Protein AF-S4TLT3-F1 (afdb_monomer)

Mean predicted aligned error: 10.66 Å

Radius of gyration: 20.81 Å; Cα contacts (8 Å, |Δi|>4): 39; chains: 1; bounding box: 51×36×50 Å

Sequence (117 aa):
ITIESQSIASFILFVRQGVWCWLAIAVMLVYPNLRNITVVFIFWFGGTVSASVLGVAYILNKKKQSDITNWDWTWIKKGIKLSVPMLIAALALRGFFTFDRFAVEKISGLEVLGGYT

Solvent-accessible surface area (backbone atoms only — not comparable to full-atom values): 6714 Å² total; per-residue (Å²): 119,69,64,68,55,47,56,53,52,52,49,38,49,42,36,46,73,47,52,28,56,57,53,45,51,56,48,35,69,78,35,61,92,56,71,44,70,68,52,50,49,51,34,48,49,52,22,39,52,50,25,50,50,53,52,51,53,53,52,58,74,67,55,69,93,72,74,90,74,80,85,58,66,66,60,53,53,52,52,48,66,60,46,49,62,55,50,50,53,54,49,50,55,53,48,48,58,52,48,52,54,55,51,49,52,72,72,60,44,80,80,54,61,76,78,78,114

Foldseek 3Di:
DVVVVVVLLVVLVCLQPPPLVVVLVVCCVVDVVCPDVVSVVVSNVVSNVVSVVSVVVVVVVPPPDDDDDDDDPVVVVVVCVVVVVVVVVVVVVVVVVVVVVVVCCVPPPPVCVVVVD

Secondary structure (DSSP, 8-state):
-HHHHHHHHHHHHHIIIIIHHHHHHHHHHH-GGG-SHHHHHHHHHHHHHHHHHHHHHHHHHH--S-------HHHHHHHHHHHHHHHHHHHHHHHHHHHHHHHHHHHH-TTTGGG--

Organism: Escherichia coli (NCBI:txid562)

Structure (mmCIF, N/CA/C/O backbone):
data_AF-S4TLT3-F1
#
_entry.id   AF-S4TLT3-F1
#
loop_
_atom_site.group_PDB
_atom_site.id
_atom_site.type_symbol
_atom_site.label_atom_id
_atom_site.label_alt_id
_atom_site.label_comp_id
_atom_site.label_asym_id
_atom_site.label_entity_id
_atom_site.label_seq_id
_atom_site.pdbx_PDB_ins_code
_atom_site.Cartn_x
_atom_site.Cartn_y
_atom_site.Cartn_z
_atom_site.occupancy
_atom_site.B_iso_or_equiv
_atom_site.auth_seq_id
_atom_site.auth_comp_id
_atom_site.auth_asym_id
_atom_site.auth_atom_id
_atom_site.pdbx_PDB_model_num
ATOM 1 N N . ILE A 1 1 ? 1.656 3.256 -26.264 1.00 53.50 1 ILE A N 1
ATOM 2 C CA . ILE A 1 1 ? 2.311 2.530 -25.139 1.00 53.50 1 ILE A CA 1
ATOM 3 C C . IL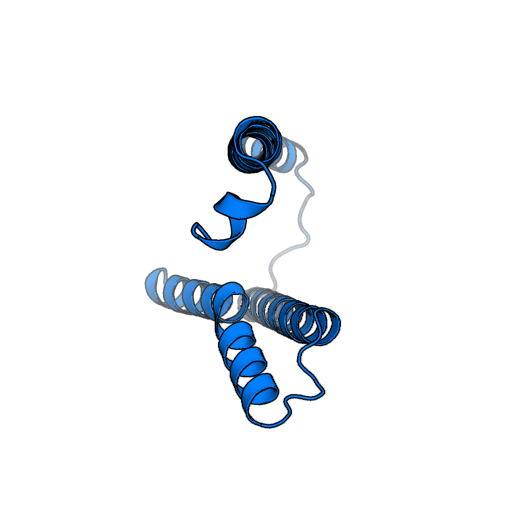E A 1 1 ? 1.769 2.978 -23.772 1.00 53.50 1 ILE A C 1
ATOM 5 O O . ILE A 1 1 ? 1.683 2.145 -22.884 1.00 53.50 1 ILE A O 1
ATOM 9 N N . THR A 1 2 ? 1.342 4.234 -23.599 1.00 58.78 2 THR A N 1
ATOM 10 C CA . THR A 1 2 ? 0.846 4.788 -22.321 1.00 58.78 2 THR A CA 1
ATOM 11 C C . THR A 1 2 ? -0.507 4.239 -21.845 1.00 58.78 2 THR A C 1
ATOM 13 O O . THR A 1 2 ? -0.662 3.992 -20.652 1.00 58.78 2 THR A O 1
ATOM 16 N N . ILE A 1 3 ? -1.458 3.989 -22.754 1.00 63.22 3 ILE A N 1
ATOM 17 C CA . ILE A 1 3 ? -2.821 3.540 -22.395 1.00 63.22 3 ILE A CA 1
ATOM 18 C C . ILE A 1 3 ? -2.817 2.098 -21.856 1.00 63.22 3 ILE A C 1
ATOM 20 O O . ILE A 1 3 ? -3.340 1.844 -20.777 1.00 63.22 3 ILE A O 1
ATOM 24 N N . GLU A 1 4 ? -2.134 1.174 -22.538 1.00 70.69 4 GLU A N 1
ATOM 25 C CA . GLU A 1 4 ? -2.006 -0.236 -22.121 1.00 70.69 4 GLU A CA 1
ATOM 26 C C . GLU A 1 4 ? -1.429 -0.384 -20.701 1.00 70.69 4 GLU A C 1
ATOM 28 O O . GLU A 1 4 ? -1.939 -1.141 -19.874 1.00 70.69 4 GLU A O 1
ATOM 33 N N . SER A 1 5 ? -0.376 0.381 -20.383 1.00 73.88 5 SER A N 1
ATOM 34 C CA . SER A 1 5 ? 0.240 0.362 -19.051 1.00 73.88 5 SER A CA 1
ATOM 35 C C . SER A 1 5 ? -0.654 0.960 -17.969 1.00 73.88 5 SER A C 1
ATOM 37 O O . SER A 1 5 ? -0.598 0.521 -16.822 1.00 73.88 5 SER A O 1
ATOM 39 N N . GLN A 1 6 ? -1.472 1.952 -18.327 1.00 82.19 6 GLN A N 1
ATOM 40 C CA . GLN A 1 6 ? -2.400 2.587 -17.399 1.00 82.19 6 GLN A CA 1
ATOM 41 C C . GLN A 1 6 ? -3.550 1.641 -17.047 1.00 82.19 6 GLN A C 1
ATOM 43 O O . GLN A 1 6 ? -3.885 1.518 -15.872 1.00 82.19 6 GLN A O 1
ATOM 48 N N . SER A 1 7 ? -4.095 0.913 -18.025 1.00 84.25 7 SER A N 1
ATOM 49 C CA . SER A 1 7 ? -5.142 -0.089 -17.789 1.00 84.25 7 SER A CA 1
ATOM 50 C C . SER A 1 7 ? -4.677 -1.187 -16.830 1.00 84.25 7 SER A C 1
ATOM 52 O O . SER A 1 7 ? -5.384 -1.527 -15.882 1.00 84.25 7 SER A O 1
ATOM 54 N N . ILE A 1 8 ? -3.452 -1.690 -17.016 1.00 84.88 8 ILE A N 1
ATOM 55 C CA . ILE A 1 8 ? -2.864 -2.717 -16.143 1.00 84.88 8 ILE A CA 1
ATOM 56 C C . ILE A 1 8 ? -2.602 -2.166 -14.735 1.00 84.88 8 ILE A C 1
ATOM 58 O O . ILE A 1 8 ? -2.901 -2.838 -13.749 1.00 84.88 8 ILE A O 1
ATOM 62 N N . ALA A 1 9 ? -2.099 -0.934 -14.615 1.00 85.06 9 ALA A N 1
ATOM 63 C CA . ALA A 1 9 ? -1.881 -0.299 -13.316 1.00 85.06 9 ALA A CA 1
ATOM 64 C C . ALA A 1 9 ? -3.199 -0.112 -12.542 1.00 85.06 9 ALA A C 1
ATOM 66 O O . ALA A 1 9 ? -3.266 -0.431 -11.353 1.00 85.06 9 ALA A O 1
ATOM 67 N N . SER A 1 10 ? -4.259 0.335 -13.221 1.00 88.38 10 SER A N 1
ATOM 68 C CA . SER A 1 10 ? -5.606 0.436 -12.648 1.00 88.38 10 SER A CA 1
ATOM 69 C C . SER A 1 10 ? -6.143 -0.927 -12.211 1.00 88.38 10 SER A C 1
ATOM 71 O O . SER A 1 10 ? -6.701 -1.040 -11.121 1.00 88.38 10 SER A O 1
ATOM 73 N N . PHE A 1 11 ? -5.922 -1.977 -13.007 1.00 88.00 11 PHE A N 1
ATOM 74 C CA . PHE A 1 11 ? -6.323 -3.338 -12.649 1.00 88.00 11 PHE A CA 1
ATOM 75 C C . PHE A 1 11 ? -5.588 -3.851 -11.401 1.00 88.00 11 PHE A C 1
ATOM 77 O O . PHE A 1 11 ? -6.216 -4.367 -10.479 1.00 88.00 11 PHE A O 1
ATOM 84 N N . ILE A 1 12 ? -4.273 -3.641 -11.308 1.00 88.19 12 ILE A N 1
ATOM 85 C CA . ILE A 1 12 ? -3.486 -4.006 -10.118 1.00 88.19 12 ILE A CA 1
ATOM 86 C C . ILE A 1 12 ? -3.976 -3.234 -8.881 1.00 88.19 12 ILE A C 1
ATOM 88 O O . ILE A 1 12 ? -4.110 -3.810 -7.798 1.00 88.19 12 ILE A O 1
ATOM 92 N N . LEU A 1 13 ? -4.285 -1.941 -9.028 1.00 86.12 13 LEU A N 1
ATOM 93 C CA . LEU A 1 13 ? -4.855 -1.130 -7.948 1.00 86.12 13 LEU A CA 1
ATOM 94 C C . LEU A 1 13 ? -6.233 -1.636 -7.511 1.00 86.12 13 LEU A C 1
ATOM 96 O O . LEU A 1 13 ? -6.499 -1.682 -6.309 1.00 86.12 13 LEU A O 1
ATOM 100 N N . PHE A 1 14 ? -7.069 -2.063 -8.457 1.00 88.81 14 PHE A N 1
ATOM 101 C CA . PHE A 1 14 ? -8.370 -2.664 -8.181 1.00 88.81 14 PHE A CA 1
ATOM 102 C C . PHE A 1 14 ? -8.240 -3.982 -7.405 1.00 88.81 14 PHE A C 1
ATOM 104 O O . PHE A 1 14 ? -8.937 -4.181 -6.407 1.00 88.81 14 PHE A O 1
ATOM 111 N N . VAL A 1 15 ? -7.291 -4.845 -7.782 1.00 86.56 15 VAL A N 1
ATOM 112 C CA . VAL A 1 15 ? -6.989 -6.080 -7.037 1.00 86.56 15 VAL A CA 1
ATOM 113 C C . VAL A 1 15 ? -6.540 -5.765 -5.606 1.00 86.56 15 VAL A C 1
ATOM 115 O O . VAL A 1 15 ? -7.023 -6.383 -4.657 1.00 86.56 15 VAL A O 1
ATOM 118 N N . ARG A 1 16 ? -5.677 -4.755 -5.434 1.00 87.25 16 ARG A N 1
ATOM 119 C CA . ARG A 1 16 ? -5.172 -4.329 -4.120 1.00 87.25 16 ARG A CA 1
ATOM 120 C C . ARG A 1 16 ? -6.261 -3.751 -3.212 1.00 87.25 16 ARG A C 1
ATOM 122 O O . ARG A 1 16 ? -6.223 -3.972 -2.007 1.00 87.25 16 ARG A O 1
ATOM 129 N N . GLN A 1 17 ? -7.179 -2.954 -3.759 1.00 86.19 17 GLN A N 1
ATOM 130 C CA . GLN A 1 17 ? -8.134 -2.181 -2.955 1.00 86.19 17 GLN A CA 1
ATOM 131 C C . GLN A 1 17 ? -9.523 -2.817 -2.838 1.00 86.19 17 GLN A C 1
ATOM 133 O O . GLN A 1 17 ? -10.173 -2.594 -1.824 1.00 86.19 17 GLN A O 1
ATOM 138 N N . GLY A 1 18 ? -9.987 -3.577 -3.837 1.00 85.25 18 GLY A N 1
ATOM 1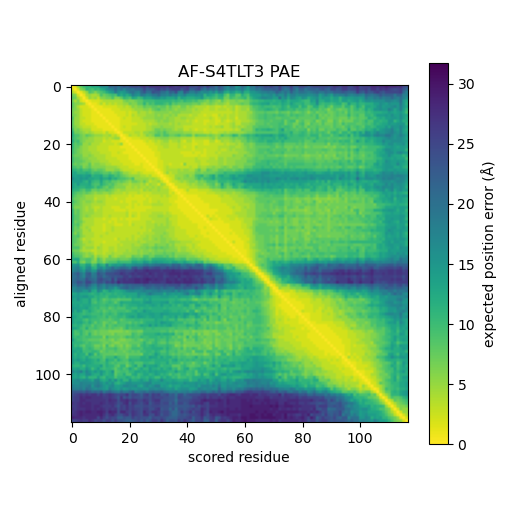39 C CA . GLY A 1 18 ? -11.403 -3.959 -3.937 1.00 85.25 18 GLY A CA 1
ATOM 140 C C . GLY A 1 18 ? -11.689 -5.455 -4.062 1.00 85.25 18 GLY A C 1
ATOM 141 O O . GLY A 1 18 ? -12.652 -5.936 -3.469 1.00 85.25 18 GLY A O 1
ATOM 142 N N . VAL A 1 19 ? -10.879 -6.214 -4.807 1.00 89.50 19 VAL A N 1
ATOM 143 C CA . VAL A 1 19 ? -11.205 -7.625 -5.123 1.00 89.50 19 VAL A CA 1
ATOM 144 C C . VAL A 1 19 ? -11.268 -8.504 -3.874 1.00 89.50 19 VAL A C 1
ATOM 146 O O . VAL A 1 19 ? -12.181 -9.316 -3.724 1.00 89.50 19 VAL A O 1
ATOM 149 N N . TRP A 1 20 ? -10.329 -8.325 -2.946 1.00 89.62 20 TRP A N 1
ATOM 150 C CA . TRP A 1 20 ? -10.289 -9.120 -1.720 1.00 89.62 20 TRP A CA 1
ATOM 151 C C . TRP A 1 20 ? -11.470 -8.819 -0.779 1.00 89.62 20 TRP A C 1
ATOM 153 O O . TRP A 1 20 ? -11.889 -9.715 -0.049 1.00 89.62 20 TRP A O 1
ATOM 163 N N . CYS A 1 21 ? -12.043 -7.606 -0.823 1.00 88.94 21 CYS A N 1
ATOM 164 C CA . CYS A 1 21 ? -13.212 -7.231 -0.018 1.00 88.94 21 CYS A CA 1
ATOM 165 C C . CYS A 1 21 ? -14.433 -8.067 -0.405 1.00 88.94 21 CYS A C 1
ATOM 167 O O . CYS A 1 21 ? -15.104 -8.627 0.458 1.00 88.94 21 CYS A O 1
ATOM 169 N N . TRP A 1 22 ? -14.696 -8.189 -1.710 1.00 90.06 22 TRP A N 1
ATOM 170 C CA . TRP A 1 22 ? -15.807 -8.991 -2.229 1.00 90.06 22 TRP A CA 1
ATOM 171 C C . TRP A 1 22 ? -15.662 -10.471 -1.871 1.00 90.06 22 TRP A C 1
ATOM 173 O O . TRP A 1 22 ? -16.633 -11.104 -1.460 1.00 90.06 22 TRP A O 1
ATOM 183 N N . LEU A 1 23 ? -14.439 -11.001 -1.954 1.00 89.31 23 LEU A N 1
ATOM 184 C CA . LEU A 1 23 ? -14.119 -12.359 -1.511 1.00 89.31 23 LEU A CA 1
ATOM 185 C C . LEU A 1 23 ? -14.368 -12.549 -0.008 1.00 89.31 23 LEU A C 1
ATOM 187 O O . LEU A 1 23 ? -15.015 -13.520 0.381 1.00 89.31 23 LEU A O 1
ATOM 191 N N . ALA A 1 24 ? -13.915 -11.613 0.830 1.00 88.25 24 ALA A N 1
ATOM 192 C CA . ALA A 1 24 ? -14.128 -11.679 2.274 1.00 88.25 24 ALA A CA 1
ATOM 193 C C . ALA A 1 24 ? -15.625 -11.658 2.635 1.00 88.25 24 ALA A C 1
ATOM 195 O O . ALA A 1 24 ? -16.068 -12.467 3.451 1.00 88.25 24 ALA A O 1
ATOM 196 N N . ILE A 1 25 ? -16.420 -10.794 1.989 1.00 90.06 25 ILE A N 1
ATOM 197 C CA . ILE A 1 25 ? -17.875 -10.714 2.201 1.00 90.06 25 ILE A CA 1
ATOM 198 C C . ILE A 1 25 ? -18.553 -12.029 1.806 1.00 90.06 25 ILE A C 1
ATOM 200 O O . ILE A 1 25 ? -19.331 -12.570 2.589 1.00 90.06 25 ILE A O 1
ATOM 204 N N . ALA A 1 26 ? -18.235 -12.575 0.629 1.00 90.56 26 ALA A N 1
ATOM 205 C CA . ALA A 1 26 ? -18.808 -13.839 0.171 1.00 90.56 26 ALA A CA 1
ATOM 206 C C . ALA A 1 26 ? -18.533 -14.982 1.165 1.00 90.56 26 ALA A C 1
ATOM 208 O O . ALA A 1 26 ? -19.443 -15.730 1.522 1.00 90.56 26 ALA A O 1
ATOM 209 N N . VAL A 1 27 ? -17.305 -15.070 1.687 1.00 88.38 27 VAL A N 1
ATOM 210 C CA . VAL A 1 27 ? -16.934 -16.080 2.691 1.00 88.38 27 VAL A CA 1
ATOM 211 C C . VAL A 1 27 ? -17.690 -15.880 4.006 1.00 88.38 27 VAL A C 1
ATOM 213 O O . VAL A 1 27 ? -18.170 -16.853 4.583 1.00 88.38 27 VAL A O 1
ATOM 216 N N . MET A 1 28 ? -17.864 -14.637 4.458 1.00 87.50 28 MET A N 1
ATOM 217 C CA . MET A 1 28 ? -18.610 -14.318 5.685 1.00 87.50 28 MET A CA 1
ATOM 218 C C . MET A 1 28 ? -20.129 -14.512 5.574 1.00 87.50 28 MET A C 1
ATOM 220 O O . MET A 1 28 ? -20.805 -14.640 6.604 1.00 87.50 28 MET A O 1
ATOM 224 N N . LEU A 1 29 ? -20.675 -14.508 4.354 1.00 88.50 29 LEU A N 1
ATOM 225 C CA . LEU A 1 29 ? -22.075 -14.841 4.085 1.00 88.50 29 LEU A CA 1
ATOM 226 C C . LEU A 1 29 ? -22.312 -16.351 4.143 1.00 88.50 29 LEU A C 1
ATOM 228 O O . LEU A 1 29 ? -23.285 -16.781 4.75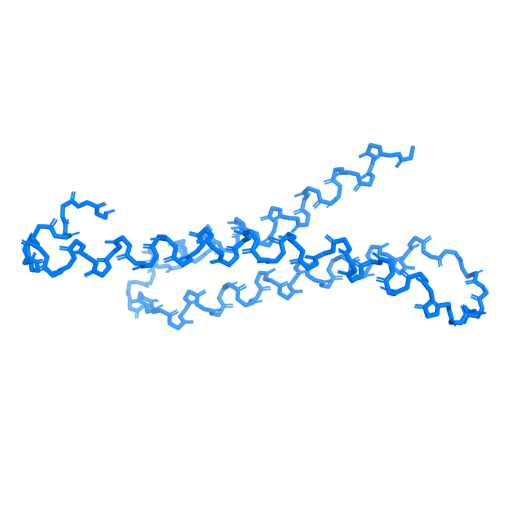5 1.00 88.50 29 LEU A O 1
ATOM 232 N N . VAL A 1 30 ? -21.416 -17.147 3.552 1.00 89.81 30 VAL A N 1
ATOM 233 C CA . VAL A 1 30 ? -21.534 -18.615 3.539 1.00 89.81 30 VAL A CA 1
ATOM 234 C C . VAL A 1 30 ? -21.178 -19.217 4.902 1.00 89.81 30 VAL A C 1
ATOM 236 O O . VAL A 1 30 ? -21.844 -20.138 5.366 1.00 89.81 30 VAL A O 1
ATOM 239 N N . TYR A 1 31 ? -20.158 -18.674 5.573 1.00 86.06 31 TYR A N 1
ATOM 240 C CA . TYR A 1 31 ? -19.666 -19.168 6.857 1.00 86.06 31 TYR A CA 1
ATOM 241 C C . TYR A 1 31 ? -19.716 -18.066 7.922 1.00 86.06 31 TYR A C 1
ATOM 243 O O . TYR A 1 31 ? -18.715 -17.391 8.176 1.00 86.06 31 TYR A O 1
ATOM 251 N N . PRO A 1 32 ? -20.857 -17.893 8.612 1.00 81.75 32 PRO A N 1
ATOM 252 C CA . PRO A 1 32 ? -20.997 -16.867 9.644 1.00 81.75 32 PRO A CA 1
ATOM 253 C C . PRO A 1 32 ? -20.042 -17.070 10.834 1.00 81.75 32 PRO A C 1
ATOM 255 O O . PRO A 1 32 ? -19.654 -16.093 11.467 1.00 81.75 32 PRO A O 1
ATOM 258 N N . ASN A 1 33 ? -19.579 -18.302 11.087 1.00 83.06 33 ASN A N 1
ATOM 259 C CA . ASN A 1 33 ? -18.555 -18.602 12.102 1.00 83.06 33 ASN A CA 1
ATOM 260 C C . ASN A 1 33 ? -17.184 -17.963 11.798 1.00 83.06 33 ASN A C 1
ATOM 262 O O . ASN A 1 33 ? -16.363 -17.809 12.697 1.00 83.06 33 ASN A O 1
ATOM 266 N N . LEU A 1 34 ? -16.930 -17.578 10.541 1.00 80.38 34 LEU A N 1
ATOM 267 C CA . LEU A 1 34 ? -15.685 -16.945 10.090 1.00 80.38 34 LEU A CA 1
ATOM 268 C C . LEU A 1 34 ? -15.766 -15.409 10.078 1.00 80.38 34 LEU A C 1
ATOM 270 O O . LEU A 1 34 ? -14.879 -14.748 9.535 1.00 80.38 34 LEU A O 1
ATOM 274 N N . ARG A 1 35 ? -16.800 -14.814 10.690 1.00 83.88 35 ARG A N 1
ATOM 275 C CA . ARG A 1 35 ? -16.937 -13.358 10.879 1.00 83.88 35 ARG A CA 1
ATOM 276 C C . ARG A 1 35 ? -15.990 -12.853 11.961 1.00 83.88 35 ARG A C 1
ATOM 278 O O . ARG A 1 35 ? -16.397 -12.385 13.019 1.00 83.88 35 ARG A O 1
ATOM 285 N N . ASN A 1 36 ? -14.701 -12.976 11.691 1.00 86.44 36 ASN A N 1
ATOM 286 C CA . ASN A 1 36 ? -13.649 -12.513 12.569 1.00 86.44 36 ASN A CA 1
ATOM 287 C C . ASN A 1 36 ? -12.719 -11.563 11.814 1.00 86.44 36 ASN A C 1
ATOM 289 O O . ASN A 1 36 ? -12.491 -11.711 10.610 1.00 86.44 36 ASN A O 1
ATOM 293 N N . ILE A 1 37 ? -12.150 -10.602 12.537 1.00 87.25 37 ILE A N 1
ATOM 294 C CA . ILE A 1 37 ? -11.217 -9.631 11.970 1.00 87.25 37 ILE A CA 1
ATOM 295 C C . ILE A 1 37 ? -9.968 -10.308 11.391 1.00 87.25 37 ILE A C 1
ATOM 297 O O . ILE A 1 37 ? -9.444 -9.852 10.377 1.00 87.25 37 ILE A O 1
ATOM 301 N N . THR A 1 38 ? -9.544 -11.443 11.956 1.00 89.12 38 THR A N 1
ATOM 302 C CA . THR A 1 38 ? -8.414 -12.225 11.436 1.00 89.12 38 THR A CA 1
ATOM 303 C C . THR A 1 38 ? -8.664 -12.699 10.005 1.00 89.12 38 THR A C 1
ATOM 305 O O . THR A 1 38 ? -7.760 -12.645 9.176 1.00 89.12 38 THR A O 1
ATOM 308 N N . VAL A 1 39 ? -9.896 -13.096 9.675 1.00 87.12 39 VAL A N 1
ATOM 309 C CA . VAL A 1 39 ? -10.252 -13.534 8.317 1.00 87.12 39 VAL A CA 1
ATOM 310 C C . VAL A 1 39 ? -10.151 -12.360 7.344 1.00 87.12 39 VAL A C 1
ATOM 312 O O . VAL A 1 39 ? -9.527 -12.495 6.294 1.00 87.12 39 VAL A O 1
ATOM 315 N N . VAL A 1 40 ? -10.655 -11.181 7.725 1.00 89.94 40 VAL A N 1
ATOM 316 C CA . VAL A 1 40 ? -10.506 -9.944 6.931 1.00 89.94 40 VAL A CA 1
ATOM 317 C C . VAL A 1 40 ? -9.031 -9.632 6.681 1.00 89.94 40 VAL A C 1
ATOM 319 O O . VAL A 1 40 ? -8.651 -9.359 5.544 1.00 89.94 40 VAL A O 1
ATOM 322 N N . PHE A 1 41 ? -8.190 -9.720 7.715 1.00 89.31 41 PHE A N 1
ATOM 323 C CA . PHE A 1 41 ? -6.751 -9.485 7.597 1.00 89.31 41 PHE A CA 1
ATOM 324 C C . PHE A 1 41 ? -6.065 -10.466 6.645 1.00 89.31 41 PHE A C 1
ATOM 326 O O . PHE A 1 41 ? -5.217 -10.044 5.861 1.00 89.31 41 PHE A O 1
ATOM 333 N N . ILE A 1 42 ? -6.438 -11.749 6.668 1.00 91.81 42 ILE A N 1
ATOM 334 C CA . ILE A 1 42 ? -5.884 -12.760 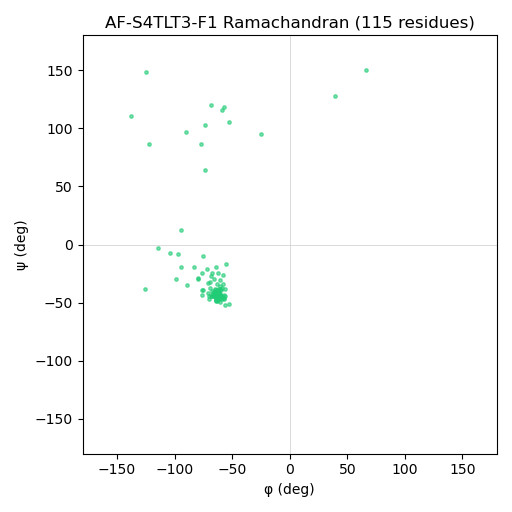5.756 1.00 91.81 42 ILE A CA 1
ATOM 335 C C . ILE A 1 42 ? -6.248 -12.432 4.305 1.00 91.81 42 ILE A C 1
ATOM 337 O O . ILE A 1 42 ? -5.368 -12.431 3.443 1.00 91.81 42 ILE A O 1
ATOM 341 N N . PHE A 1 43 ? -7.514 -12.105 4.027 1.00 90.44 43 PHE A N 1
ATOM 342 C CA . PHE A 1 43 ? -7.943 -11.716 2.679 1.00 90.44 43 PHE A CA 1
ATOM 343 C C . PHE A 1 43 ? -7.272 -10.419 2.218 1.00 90.44 43 PHE A C 1
ATOM 345 O O . PHE A 1 43 ? -6.778 -10.354 1.091 1.00 90.44 43 PHE A O 1
ATOM 352 N N . TRP A 1 44 ? -7.184 -9.415 3.093 1.00 91.94 44 TRP A N 1
ATOM 353 C CA . TRP A 1 44 ? -6.480 -8.161 2.824 1.00 91.94 44 TRP A CA 1
ATOM 354 C C . TRP A 1 44 ? -5.002 -8.393 2.495 1.00 91.94 44 TRP A C 1
ATOM 356 O O . TRP A 1 44 ? -4.481 -7.864 1.506 1.00 91.94 44 TRP A O 1
ATOM 366 N N . PHE A 1 45 ? -4.330 -9.221 3.295 1.00 93.12 45 PHE A N 1
ATOM 367 C CA . PHE A 1 45 ? -2.930 -9.568 3.095 1.00 93.12 45 PHE A CA 1
ATOM 368 C C . PHE A 1 45 ? -2.744 -10.322 1.776 1.00 93.12 45 PHE A C 1
ATOM 370 O O . PHE A 1 45 ? -1.918 -9.923 0.956 1.00 93.12 45 PHE A O 1
ATOM 377 N N . GLY A 1 46 ? -3.570 -11.338 1.516 1.00 92.88 46 GLY A N 1
ATOM 378 C CA . GLY A 1 46 ? -3.547 -12.108 0.272 1.00 92.88 46 GLY A CA 1
ATOM 379 C C . GLY A 1 46 ? -3.774 -11.242 -0.970 1.00 92.88 46 GLY A C 1
ATOM 380 O O . GLY A 1 46 ? -3.019 -11.348 -1.940 1.00 92.88 46 GLY A O 1
ATOM 381 N N . GLY A 1 47 ? -4.749 -10.329 -0.934 1.00 90.31 47 GLY A N 1
ATOM 382 C CA . GLY A 1 47 ? -5.009 -9.379 -2.020 1.00 90.31 47 GLY A CA 1
ATOM 383 C C . GLY A 1 47 ? -3.842 -8.417 -2.260 1.00 90.31 47 GLY A C 1
ATOM 384 O O . GLY A 1 47 ? -3.444 -8.184 -3.404 1.00 90.31 47 GLY A O 1
ATOM 385 N N . THR A 1 48 ? -3.235 -7.912 -1.184 1.00 89.88 48 THR A N 1
ATOM 386 C CA . THR A 1 48 ? -2.085 -6.996 -1.256 1.00 89.88 48 THR A CA 1
ATOM 387 C C . THR A 1 48 ? -0.832 -7.684 -1.801 1.00 89.88 48 THR A C 1
ATOM 389 O O . THR A 1 48 ? -0.146 -7.125 -2.664 1.00 89.88 48 THR A O 1
ATOM 392 N N . VAL A 1 49 ? -0.545 -8.905 -1.345 1.00 93.81 49 VAL A N 1
ATOM 393 C CA . VAL A 1 49 ? 0.567 -9.720 -1.853 1.00 93.81 49 VAL A CA 1
ATOM 394 C C . VAL A 1 49 ? 0.351 -10.040 -3.329 1.00 93.81 49 VAL A C 1
ATOM 396 O O . VAL A 1 49 ? 1.249 -9.809 -4.135 1.00 93.81 49 VAL A O 1
ATOM 399 N N . SER A 1 50 ? -0.856 -10.466 -3.708 1.00 90.62 50 SER A N 1
ATOM 400 C CA . SER A 1 50 ? -1.193 -10.775 -5.103 1.00 90.62 50 SER A CA 1
ATOM 401 C C . SER A 1 50 ? -0.990 -9.568 -6.022 1.00 90.62 50 SER A C 1
ATOM 403 O O . SER A 1 50 ? -0.337 -9.681 -7.058 1.00 90.62 50 SER A O 1
ATOM 405 N N . ALA A 1 51 ? -1.467 -8.386 -5.623 1.00 90.00 51 ALA A N 1
ATOM 406 C CA . ALA A 1 51 ? -1.258 -7.156 -6.387 1.00 90.00 51 ALA A CA 1
ATOM 407 C C . ALA A 1 51 ? 0.231 -6.780 -6.505 1.00 90.00 51 ALA A C 1
ATOM 409 O O . ALA A 1 51 ? 0.681 -6.343 -7.565 1.00 90.00 51 ALA A O 1
ATOM 410 N N . SER A 1 52 ? 1.007 -6.984 -5.438 1.00 89.19 52 SER A N 1
ATOM 411 C CA . SER A 1 52 ? 2.451 -6.717 -5.4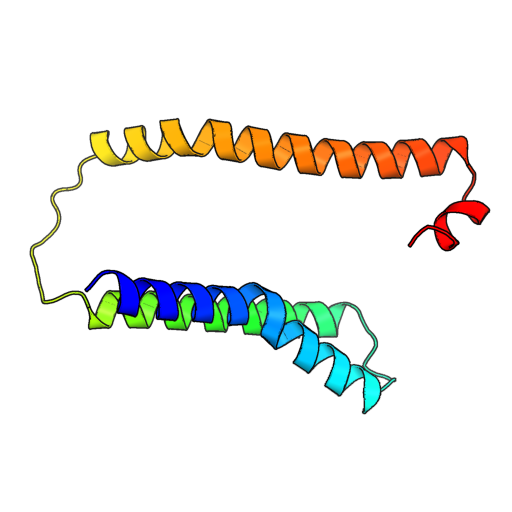33 1.00 89.19 52 SER A CA 1
ATOM 412 C C . SER A 1 52 ? 3.195 -7.649 -6.391 1.00 89.19 52 SER A C 1
ATOM 414 O O . SER A 1 52 ? 4.010 -7.185 -7.188 1.00 89.19 52 SER A O 1
ATOM 416 N N . VAL A 1 53 ? 2.867 -8.945 -6.375 1.00 92.19 53 VAL A N 1
ATOM 417 C CA . VAL A 1 53 ? 3.439 -9.946 -7.289 1.00 92.19 53 VAL A CA 1
ATOM 418 C C . VAL A 1 53 ? 3.099 -9.612 -8.742 1.00 92.19 53 VAL A C 1
ATOM 420 O O . VAL A 1 53 ? 3.998 -9.603 -9.580 1.00 92.19 53 VAL A O 1
ATOM 423 N N . LEU A 1 54 ? 1.842 -9.262 -9.041 1.00 88.62 54 LEU A N 1
ATOM 424 C CA . LEU A 1 54 ? 1.424 -8.853 -10.388 1.00 88.62 54 LEU A CA 1
ATOM 425 C C . LEU A 1 54 ? 2.180 -7.608 -10.876 1.00 88.62 54 LEU A C 1
ATOM 427 O O . LEU A 1 54 ? 2.630 -7.571 -12.021 1.00 88.62 54 LEU A O 1
ATOM 431 N N . GLY A 1 55 ? 2.370 -6.611 -10.007 1.00 87.00 55 GLY A N 1
ATOM 432 C CA . GLY A 1 55 ? 3.136 -5.406 -10.331 1.00 87.00 55 GLY A CA 1
ATOM 433 C C . GLY A 1 55 ? 4.606 -5.698 -10.630 1.00 87.00 55 GLY A C 1
ATOM 434 O O . GLY A 1 55 ? 5.131 -5.237 -11.645 1.00 87.00 55 GLY A O 1
ATOM 435 N N . VAL A 1 56 ? 5.260 -6.507 -9.793 1.00 87.81 56 VAL A N 1
ATOM 436 C CA . VAL A 1 56 ? 6.659 -6.911 -10.004 1.00 87.81 56 VAL A CA 1
ATOM 437 C C . VAL A 1 56 ? 6.795 -7.737 -11.283 1.00 87.81 56 VAL A C 1
ATOM 439 O O . VAL A 1 56 ? 7.644 -7.427 -12.117 1.00 87.81 56 VAL A O 1
ATOM 442 N N . ALA A 1 57 ? 5.932 -8.733 -11.486 1.00 87.31 57 ALA A N 1
ATOM 443 C CA . ALA A 1 57 ? 5.940 -9.569 -12.684 1.00 87.31 57 ALA A CA 1
ATOM 444 C C . ALA A 1 57 ? 5.735 -8.743 -13.966 1.00 87.31 57 ALA A C 1
ATOM 446 O O . ALA A 1 57 ? 6.400 -8.990 -14.973 1.00 87.31 57 ALA A O 1
ATOM 447 N N . TYR A 1 58 ? 4.863 -7.730 -13.934 1.00 85.75 58 TYR A N 1
ATOM 448 C CA . TYR A 1 58 ? 4.660 -6.819 -15.061 1.00 85.75 58 TYR A CA 1
ATOM 449 C C . TYR A 1 58 ? 5.918 -5.994 -15.379 1.00 85.75 58 TYR A C 1
ATOM 451 O O . TYR A 1 58 ? 6.313 -5.891 -16.543 1.00 85.75 58 TYR A O 1
ATOM 459 N N . ILE A 1 59 ? 6.584 -5.446 -14.355 1.00 84.62 59 ILE A N 1
ATOM 460 C CA . ILE A 1 59 ? 7.822 -4.668 -14.525 1.00 84.62 59 ILE A CA 1
ATOM 461 C C . ILE A 1 59 ? 8.948 -5.551 -15.072 1.00 84.62 59 ILE A C 1
ATOM 463 O O . ILE A 1 59 ? 9.634 -5.150 -16.013 1.00 84.62 59 ILE A O 1
ATOM 467 N N . LEU A 1 60 ? 9.122 -6.755 -14.520 1.00 82.81 60 LEU A N 1
ATOM 468 C CA . LEU A 1 60 ? 10.160 -7.695 -14.948 1.00 82.81 60 LEU A CA 1
ATOM 469 C C . LEU A 1 60 ? 9.960 -8.140 -16.402 1.00 82.81 60 LEU A C 1
ATOM 471 O O . LEU A 1 60 ? 10.919 -8.124 -17.167 1.00 82.81 60 LEU A O 1
ATOM 475 N N . ASN A 1 61 ? 8.723 -8.435 -16.816 1.00 82.19 61 ASN A N 1
ATOM 476 C CA . ASN A 1 61 ? 8.417 -8.798 -18.205 1.00 82.19 61 ASN A CA 1
ATOM 477 C C . ASN A 1 61 ? 8.645 -7.646 -19.200 1.00 82.19 61 ASN A C 1
ATOM 479 O O . ASN A 1 61 ? 8.965 -7.881 -20.363 1.00 82.19 61 ASN A O 1
ATOM 483 N N . LYS A 1 62 ? 8.478 -6.390 -18.768 1.00 74.38 62 LYS A N 1
ATOM 484 C CA . LYS A 1 62 ? 8.725 -5.203 -19.605 1.00 74.38 62 LYS A CA 1
ATOM 485 C C . LYS A 1 62 ? 10.195 -4.789 -19.646 1.00 74.38 62 LYS A C 1
ATOM 487 O O . LYS A 1 62 ? 10.583 -4.060 -20.562 1.00 74.38 62 LYS A O 1
ATOM 492 N N . LYS A 1 63 ? 11.015 -5.221 -18.683 1.00 70.50 63 LYS A N 1
ATOM 493 C CA . LYS A 1 63 ? 12.433 -4.864 -18.626 1.00 70.50 63 LYS A CA 1
ATOM 494 C C . LYS A 1 63 ? 13.212 -5.700 -19.645 1.00 70.50 63 LYS A C 1
ATOM 496 O O . LYS A 1 63 ? 13.773 -6.742 -19.326 1.00 70.50 63 LYS A O 1
ATOM 501 N N . LYS A 1 64 ? 13.269 -5.218 -20.890 1.00 59.47 64 LYS A N 1
ATOM 502 C CA . LYS A 1 64 ? 14.245 -5.691 -21.879 1.00 59.47 64 LYS A CA 1
ATOM 503 C C . LYS A 1 64 ? 15.626 -5.424 -21.285 1.00 59.47 64 LYS A C 1
ATOM 505 O O . LYS A 1 64 ? 15.933 -4.272 -20.999 1.00 59.47 64 LYS A O 1
ATOM 510 N N . GLN A 1 65 ? 16.364 -6.497 -21.018 1.00 60.19 65 GLN A N 1
ATOM 511 C CA . GLN A 1 65 ? 17.733 -6.548 -20.504 1.00 60.19 65 GLN A CA 1
ATOM 512 C C . GLN A 1 65 ? 18.516 -5.269 -20.840 1.00 60.19 65 GLN A C 1
ATOM 514 O O . GLN A 1 65 ? 19.001 -5.107 -21.953 1.00 60.19 65 GLN A O 1
ATOM 519 N N . SER A 1 66 ? 18.545 -4.319 -19.907 1.00 53.00 66 SER A N 1
ATOM 520 C CA . SER A 1 66 ? 19.251 -3.052 -20.064 1.00 53.00 66 SER A CA 1
ATOM 521 C C . SER A 1 66 ? 19.954 -2.751 -18.754 1.00 53.00 66 SER A C 1
ATOM 523 O O . SER A 1 66 ? 19.323 -2.589 -17.704 1.00 53.00 66 SER A O 1
ATOM 525 N N . ASP A 1 67 ? 21.268 -2.860 -18.909 1.00 56.22 67 ASP A N 1
ATOM 526 C CA . ASP A 1 67 ? 22.407 -2.270 -18.233 1.00 56.22 67 ASP A CA 1
ATOM 527 C C . ASP A 1 67 ? 22.371 -2.084 -16.721 1.00 56.22 67 ASP A C 1
ATOM 529 O O . ASP A 1 67 ? 21.474 -1.508 -16.106 1.00 56.22 67 ASP A O 1
ATOM 533 N N . ILE A 1 68 ? 23.447 -2.602 -16.138 1.00 61.03 68 ILE A N 1
ATOM 534 C CA . ILE A 1 68 ? 23.829 -2.519 -14.740 1.00 61.03 68 ILE A CA 1
ATOM 535 C C . ILE A 1 68 ? 23.822 -1.041 -14.341 1.00 61.03 68 ILE A C 1
ATOM 537 O O . ILE A 1 68 ? 24.668 -0.244 -14.737 1.00 61.03 68 ILE A O 1
ATOM 541 N N . THR A 1 69 ? 22.783 -0.690 -13.592 1.00 60.28 69 THR A N 1
ATOM 542 C CA . THR A 1 69 ? 22.452 0.649 -13.118 1.00 60.28 69 THR A CA 1
ATOM 543 C C . THR A 1 69 ? 23.601 1.232 -12.304 1.00 60.28 69 THR A C 1
ATOM 545 O O . THR A 1 69 ? 23.932 0.719 -11.237 1.00 60.28 69 THR A O 1
ATOM 548 N N . ASN A 1 70 ? 24.169 2.340 -12.772 1.00 66.88 70 ASN A N 1
ATOM 549 C CA . ASN A 1 70 ? 24.992 3.198 -11.933 1.00 66.88 70 ASN A CA 1
ATOM 550 C C . ASN A 1 70 ? 24.060 3.852 -10.897 1.00 66.88 70 ASN A C 1
ATOM 552 O O . ASN A 1 70 ? 23.056 4.470 -11.259 1.00 66.88 70 ASN A O 1
ATOM 556 N N . TRP A 1 71 ? 24.317 3.626 -9.610 1.00 69.06 71 TRP A N 1
ATOM 557 C CA . TRP A 1 71 ? 23.435 4.064 -8.530 1.00 69.06 71 TRP A CA 1
ATOM 558 C C . TRP A 1 71 ? 23.544 5.585 -8.343 1.00 69.06 71 TRP A C 1
ATOM 560 O O . TRP A 1 71 ? 24.506 6.084 -7.760 1.00 69.06 71 TRP A O 1
ATOM 570 N N . ASP A 1 72 ? 22.552 6.335 -8.827 1.00 81.44 72 ASP A N 1
ATOM 571 C CA . ASP A 1 72 ? 22.497 7.788 -8.646 1.00 81.44 72 ASP A CA 1
ATOM 572 C C . ASP A 1 72 ? 21.744 8.163 -7.356 1.00 81.44 72 ASP A C 1
ATOM 574 O O . ASP A 1 72 ? 20.514 8.273 -7.307 1.00 81.44 72 ASP A O 1
ATOM 578 N N . TRP A 1 73 ? 22.504 8.408 -6.285 1.00 84.75 73 TRP A N 1
ATOM 579 C CA . TRP A 1 73 ? 21.981 8.907 -5.007 1.00 84.75 73 TRP A CA 1
ATOM 580 C C . TRP A 1 73 ? 21.241 10.250 -5.134 1.00 84.75 73 TRP A C 1
ATOM 582 O O . TRP A 1 73 ? 20.368 10.549 -4.311 1.00 84.75 73 TRP A O 1
ATOM 592 N N . THR A 1 74 ? 21.566 11.068 -6.139 1.00 85.94 74 THR A N 1
ATOM 593 C CA . THR A 1 74 ? 20.925 12.371 -6.382 1.00 85.94 74 THR A CA 1
ATOM 594 C C . THR A 1 74 ? 19.475 12.181 -6.809 1.00 85.94 74 THR A C 1
ATOM 596 O O . THR A 1 74 ? 18.581 12.886 -6.327 1.00 85.94 74 THR A O 1
ATOM 599 N N . TRP A 1 75 ? 19.221 11.175 -7.649 1.00 83.44 75 TRP A N 1
ATOM 600 C CA . TRP A 1 75 ? 17.879 10.808 -8.090 1.00 83.44 75 TRP A CA 1
ATOM 601 C C . TRP A 1 75 ? 17.009 10.326 -6.920 1.00 83.44 75 TRP A C 1
ATOM 603 O O . TRP A 1 75 ? 15.876 10.787 -6.753 1.00 83.44 75 TRP A O 1
ATOM 613 N N . ILE A 1 76 ? 17.568 9.492 -6.036 1.00 85.25 76 ILE A N 1
ATOM 614 C CA . ILE A 1 76 ? 16.867 8.993 -4.841 1.00 85.25 76 ILE A CA 1
ATOM 615 C C . ILE A 1 76 ? 16.509 10.144 -3.892 1.00 85.25 76 ILE A C 1
ATOM 617 O O . ILE A 1 76 ? 15.356 10.263 -3.472 1.00 85.25 76 ILE A O 1
ATOM 621 N N . LYS A 1 77 ? 17.460 11.042 -3.588 1.00 89.12 77 LYS A N 1
ATOM 622 C CA . LYS A 1 77 ? 17.207 12.214 -2.725 1.00 89.12 77 LYS A CA 1
ATOM 623 C C . LYS A 1 77 ? 16.109 13.117 -3.288 1.00 89.12 77 LYS A C 1
ATOM 625 O O . LYS A 1 77 ? 15.296 13.638 -2.523 1.00 89.12 77 LYS A O 1
ATOM 630 N N . LYS A 1 78 ? 16.045 13.277 -4.615 1.00 87.56 78 LYS A N 1
ATOM 631 C CA . LYS A 1 78 ? 14.983 14.040 -5.286 1.00 87.56 78 LYS A CA 1
ATOM 632 C C . LYS A 1 78 ? 13.610 13.382 -5.104 1.00 87.56 78 LYS A C 1
ATOM 634 O O . LYS A 1 78 ? 12.652 14.081 -4.777 1.00 87.56 78 LYS A O 1
ATOM 639 N N . GLY A 1 79 ? 13.527 12.056 -5.239 1.00 86.06 79 GLY A N 1
ATOM 640 C CA . GLY A 1 79 ? 12.300 11.290 -4.984 1.00 86.06 79 GLY A CA 1
ATOM 641 C C . GLY A 1 79 ? 11.826 11.382 -3.529 1.00 86.06 79 GLY A C 1
ATOM 642 O O . GLY A 1 79 ? 10.640 11.606 -3.276 1.00 86.06 79 GLY A O 1
ATOM 643 N N . ILE A 1 80 ? 12.755 11.301 -2.571 1.00 90.00 80 ILE A N 1
ATOM 644 C CA . ILE A 1 80 ? 12.454 11.468 -1.139 1.00 90.00 80 ILE A CA 1
ATOM 645 C C . ILE A 1 80 ? 11.927 12.880 -0.865 1.00 90.00 80 ILE A C 1
ATOM 647 O O . ILE A 1 80 ? 10.873 13.025 -0.250 1.00 90.00 80 ILE A O 1
ATOM 651 N N . LYS A 1 81 ? 12.599 13.921 -1.374 1.00 92.00 81 LYS A N 1
ATOM 652 C CA . LYS A 1 81 ? 12.178 15.319 -1.182 1.00 92.00 81 LYS A CA 1
ATOM 653 C C . LYS A 1 81 ? 10.760 15.583 -1.705 1.00 92.00 81 LYS A C 1
ATOM 655 O O . LYS A 1 81 ? 10.046 16.384 -1.112 1.00 92.00 81 LYS A O 1
ATOM 660 N N . LEU A 1 82 ? 10.353 14.907 -2.781 1.00 89.75 82 LEU A N 1
ATOM 661 C CA . LEU A 1 82 ? 8.994 14.995 -3.321 1.00 89.75 82 LEU A CA 1
ATOM 662 C C . LEU A 1 82 ? 7.973 14.194 -2.494 1.00 89.75 82 LEU A C 1
ATOM 664 O O . LEU A 1 82 ? 6.855 14.654 -2.281 1.00 89.75 82 LEU A O 1
ATOM 668 N N . SER A 1 83 ? 8.349 13.008 -2.013 1.00 89.81 83 SER A N 1
ATOM 669 C CA . SER A 1 83 ? 7.422 12.083 -1.341 1.00 89.81 83 SER A CA 1
ATOM 670 C C . SER A 1 83 ? 7.153 12.446 0.123 1.00 89.81 83 SER A C 1
ATOM 672 O O . SER A 1 83 ? 6.065 12.178 0.625 1.00 89.81 83 SER A O 1
ATOM 674 N N . VAL A 1 84 ? 8.110 13.076 0.813 1.00 92.94 84 VAL A N 1
ATOM 675 C CA . VAL A 1 84 ? 7.970 13.505 2.219 1.00 92.94 84 VAL A CA 1
ATOM 676 C C . VAL A 1 84 ? 6.764 14.427 2.456 1.00 92.94 84 VAL A C 1
ATOM 678 O O . VAL A 1 84 ? 5.959 14.101 3.326 1.00 92.94 84 VAL A O 1
ATOM 681 N N . PRO A 1 85 ? 6.561 15.536 1.718 1.00 92.00 85 PRO A N 1
ATOM 682 C CA . PRO A 1 85 ? 5.382 16.379 1.924 1.00 92.00 85 PRO A CA 1
ATOM 683 C C . PRO A 1 85 ? 4.071 15.639 1.620 1.00 92.00 85 PRO A C 1
ATOM 685 O O . PRO A 1 85 ? 3.092 15.832 2.336 1.00 92.00 85 PRO A O 1
ATOM 688 N N . MET A 1 86 ? 4.056 14.730 0.634 1.00 90.94 86 MET A N 1
ATOM 689 C CA . MET A 1 86 ? 2.907 13.843 0.388 1.00 90.94 86 MET A CA 1
ATOM 690 C C . MET A 1 86 ? 2.623 12.924 1.583 1.00 90.94 86 MET A C 1
ATOM 692 O O . MET A 1 86 ? 1.466 12.743 1.959 1.00 90.94 86 MET A O 1
ATOM 696 N N . LEU A 1 87 ? 3.666 12.363 2.198 1.00 90.50 87 LEU A N 1
ATOM 697 C CA . LEU A 1 87 ? 3.540 11.528 3.390 1.00 90.50 87 LEU A CA 1
ATOM 698 C C . LEU A 1 87 ? 2.998 12.333 4.577 1.00 90.50 87 LEU 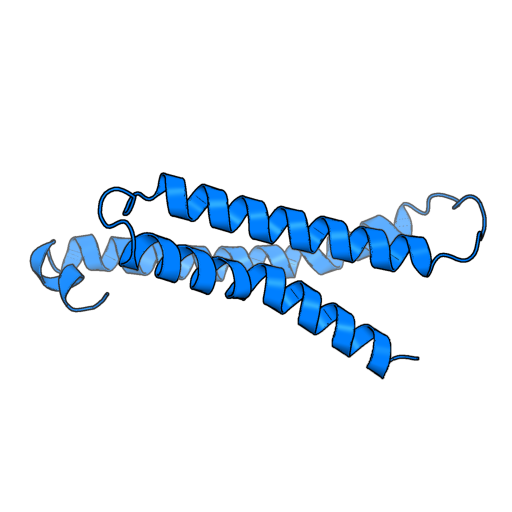A C 1
ATOM 700 O O . LEU A 1 87 ? 2.091 11.862 5.258 1.00 90.50 87 LEU A O 1
ATOM 704 N N . ILE A 1 88 ? 3.512 13.547 4.797 1.00 93.56 88 ILE A N 1
ATOM 705 C CA . ILE A 1 88 ? 3.045 14.443 5.865 1.00 93.56 88 ILE A CA 1
ATOM 706 C C . ILE A 1 88 ? 1.573 14.799 5.653 1.00 93.56 88 ILE A C 1
ATOM 708 O O . ILE A 1 88 ? 0.790 14.694 6.591 1.00 93.56 88 ILE A O 1
ATOM 712 N N . ALA A 1 89 ? 1.171 15.153 4.430 1.00 91.25 89 ALA A N 1
ATOM 713 C CA . ALA A 1 89 ? -0.226 15.446 4.115 1.00 91.25 89 ALA A CA 1
ATOM 714 C C . ALA A 1 89 ? -1.139 14.234 4.375 1.00 91.25 89 ALA A C 1
ATOM 716 O O . ALA A 1 89 ? -2.187 14.367 5.007 1.00 91.25 89 ALA A O 1
ATOM 717 N N . ALA A 1 90 ? -0.724 13.036 3.953 1.00 89.38 90 ALA A N 1
ATOM 718 C CA . ALA A 1 90 ? -1.476 11.807 4.199 1.00 89.38 90 ALA A CA 1
ATOM 719 C C . ALA A 1 90 ? -1.573 11.463 5.698 1.00 89.38 90 ALA A C 1
ATOM 721 O O . ALA A 1 90 ? -2.623 11.011 6.161 1.00 89.38 90 ALA A O 1
ATOM 722 N N . LEU A 1 91 ? -0.499 11.686 6.461 1.00 89.50 91 LEU A N 1
ATOM 723 C CA . LEU A 1 91 ? -0.481 11.501 7.913 1.00 89.50 91 LEU A CA 1
ATOM 724 C C . LEU A 1 91 ? -1.367 12.520 8.625 1.00 89.50 91 LEU A C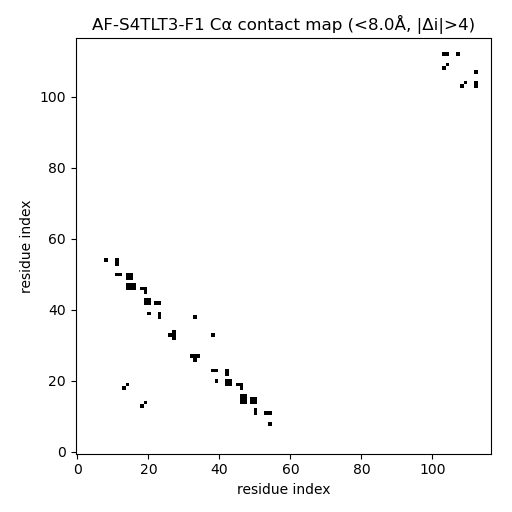 1
ATOM 726 O O . LEU A 1 91 ? -2.133 12.127 9.498 1.00 89.50 91 LEU A O 1
ATOM 730 N N . ALA A 1 92 ? -1.313 13.793 8.234 1.00 92.19 92 ALA A N 1
ATOM 731 C CA . ALA A 1 92 ? -2.158 14.842 8.793 1.00 92.19 92 ALA A CA 1
ATOM 732 C C . ALA A 1 92 ? -3.644 14.535 8.567 1.00 92.19 92 ALA A C 1
ATOM 734 O O . ALA A 1 92 ? -4.433 14.617 9.504 1.00 92.19 92 ALA A O 1
ATOM 735 N N . LEU A 1 93 ? -4.011 14.089 7.361 1.00 87.62 93 LEU A N 1
ATOM 736 C CA . LEU A 1 93 ? -5.385 13.704 7.042 1.00 87.62 93 LEU A CA 1
ATOM 737 C C . LEU A 1 93 ? -5.865 12.525 7.907 1.00 87.62 93 LEU A C 1
ATOM 739 O O . LEU A 1 93 ? -6.949 12.575 8.483 1.00 87.62 93 LEU A O 1
ATOM 743 N N . ARG A 1 94 ? -5.043 11.479 8.058 1.00 85.69 94 ARG A N 1
ATOM 744 C CA . ARG A 1 94 ? -5.357 10.339 8.942 1.00 85.69 94 ARG A CA 1
ATOM 745 C C . ARG A 1 94 ? -5.420 10.739 10.416 1.00 85.69 94 ARG A C 1
ATOM 747 O O . ARG A 1 94 ? -6.276 10.240 11.145 1.00 85.69 94 ARG A O 1
ATOM 754 N N . GLY A 1 95 ? -4.523 11.622 10.845 1.00 86.19 95 GLY A N 1
ATOM 755 C CA . GLY A 1 95 ? -4.482 12.162 12.200 1.00 86.19 95 GLY A CA 1
ATOM 756 C C . GLY A 1 95 ? -5.745 12.948 12.523 1.00 86.19 95 GLY A C 1
ATOM 757 O O . GLY A 1 95 ? -6.334 12.724 13.574 1.00 86.19 95 GLY A O 1
ATOM 758 N N . PHE A 1 96 ? -6.213 13.776 11.589 1.00 87.00 96 PHE A N 1
ATOM 759 C CA . PHE A 1 96 ? -7.454 14.528 11.739 1.00 87.00 96 PHE A CA 1
ATOM 760 C C . PHE A 1 96 ? -8.664 13.603 11.921 1.00 87.00 96 PHE A C 1
ATOM 762 O O . PHE A 1 96 ? -9.380 13.751 12.902 1.00 87.00 96 PHE A O 1
ATOM 769 N N . PHE A 1 97 ? -8.839 12.587 11.065 1.00 81.00 97 PHE A N 1
ATOM 770 C CA . PHE A 1 97 ? -9.933 11.610 11.217 1.00 81.00 97 PHE A CA 1
ATOM 771 C C . PHE A 1 97 ? -9.871 10.825 12.531 1.00 81.00 97 PHE A C 1
ATOM 773 O O . PHE A 1 97 ? -10.892 10.490 13.123 1.00 81.00 97 PHE A O 1
ATOM 780 N N . THR A 1 98 ? -8.661 10.517 12.992 1.00 81.12 98 THR A N 1
ATOM 781 C CA . THR A 1 98 ? -8.462 9.804 14.256 1.00 81.12 98 THR A CA 1
ATOM 782 C C . THR A 1 98 ? -8.810 10.700 15.442 1.00 81.12 98 THR A C 1
ATOM 784 O O . THR A 1 98 ? -9.494 10.268 16.366 1.00 81.12 98 THR A O 1
ATOM 787 N N . PHE A 1 99 ? -8.366 11.957 15.405 1.00 83.50 99 PHE A N 1
ATOM 788 C CA . PHE A 1 99 ? -8.655 12.940 16.441 1.00 83.50 99 PHE A CA 1
ATOM 789 C C . PHE A 1 99 ? -10.145 13.276 16.509 1.00 83.50 99 PHE A C 1
ATOM 791 O O . PHE A 1 99 ? -10.696 13.292 17.604 1.00 83.50 99 PHE A O 1
ATOM 798 N N . ASP A 1 100 ? -10.791 13.479 15.359 1.00 79.69 100 ASP A N 1
ATOM 799 C CA . ASP A 1 100 ? -12.237 13.682 15.240 1.00 79.69 100 ASP A CA 1
ATOM 800 C C . ASP A 1 100 ? -13.003 12.552 15.942 1.00 79.69 100 ASP A C 1
ATOM 802 O O . ASP A 1 100 ? -13.769 12.805 16.870 1.00 79.69 100 ASP A O 1
ATOM 806 N N . A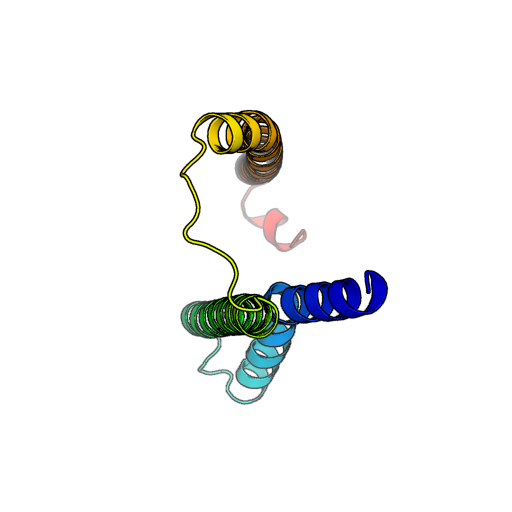RG A 1 101 ? -12.667 11.293 15.634 1.00 73.50 101 ARG A N 1
ATOM 807 C CA . ARG A 1 101 ? -13.264 10.123 16.288 1.00 73.50 101 ARG A CA 1
ATOM 808 C C . ARG A 1 101 ? -13.098 10.135 17.812 1.00 73.50 101 ARG A C 1
ATOM 810 O O . ARG A 1 101 ? -14.068 9.890 18.523 1.00 73.50 101 ARG A O 1
ATOM 817 N N . PHE A 1 102 ? -11.900 10.424 18.325 1.00 77.06 102 PHE A N 1
ATOM 818 C CA . PHE A 1 102 ? -11.650 10.467 19.773 1.00 77.06 102 PHE A CA 1
ATOM 819 C C . PHE A 1 102 ? -12.308 11.669 20.468 1.00 77.06 102 PHE A C 1
ATOM 821 O O . PHE A 1 102 ? -12.711 11.566 21.628 1.00 77.06 102 PHE A O 1
ATOM 828 N N . ALA A 1 103 ? -12.410 12.813 19.790 1.00 77.12 103 ALA A N 1
ATOM 829 C CA . ALA A 1 103 ? -13.087 13.996 20.308 1.00 77.12 103 ALA A CA 1
ATOM 830 C C . ALA A 1 103 ? -14.600 13.755 20.407 1.00 77.12 103 ALA A C 1
ATOM 832 O O . ALA A 1 103 ? -15.192 14.034 21.449 1.00 77.12 103 ALA A O 1
ATOM 833 N N . VAL A 1 104 ? -15.203 13.163 19.371 1.00 68.19 104 VAL A N 1
ATOM 834 C C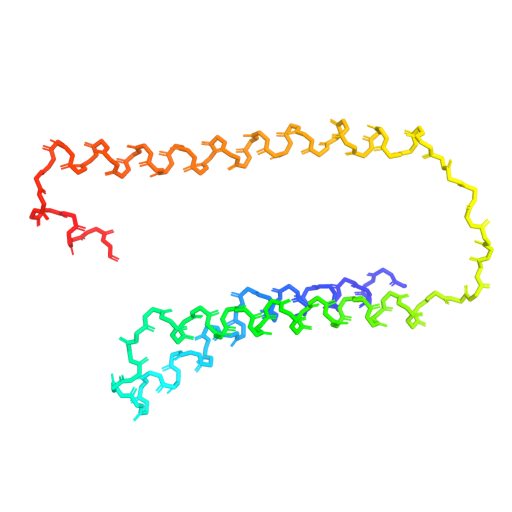A . VAL A 1 104 ? -16.623 12.780 19.360 1.00 68.19 104 VAL A CA 1
ATOM 835 C C . VAL A 1 104 ? -16.912 11.702 20.413 1.00 68.19 104 VAL A C 1
ATOM 837 O O . VAL A 1 104 ? -17.885 11.830 21.153 1.00 68.19 104 VAL A O 1
ATOM 840 N N . GLU A 1 105 ? -16.035 10.704 20.578 1.00 67.31 105 GLU A N 1
ATOM 841 C CA . GLU A 1 105 ? -16.156 9.688 21.640 1.00 67.31 105 GLU A CA 1
ATOM 842 C C . GLU A 1 105 ? -16.223 10.315 23.047 1.00 67.31 105 GLU A C 1
ATOM 844 O O . GLU A 1 105 ? -17.011 9.875 23.886 1.00 67.31 105 GLU A O 1
ATOM 849 N N . LYS A 1 106 ? -15.451 11.384 23.300 1.00 66.69 106 LYS A N 1
ATOM 850 C CA . LYS A 1 106 ? -15.439 12.089 24.594 1.00 66.69 106 LYS A CA 1
ATOM 851 C C . LYS A 1 106 ? -16.601 13.061 24.805 1.00 66.69 106 LYS A C 1
ATOM 853 O O . LYS A 1 106 ? -16.953 13.307 25.956 1.00 66.69 106 LYS A O 1
ATOM 858 N N . ILE A 1 107 ? -17.153 13.643 23.741 1.00 65.12 107 ILE A N 1
ATOM 859 C CA . ILE A 1 107 ? -18.206 14.670 23.831 1.00 65.12 107 ILE A CA 1
ATOM 860 C C . ILE A 1 107 ? -19.608 14.044 23.839 1.00 65.12 107 ILE A C 1
ATOM 862 O O . ILE A 1 107 ? -20.496 14.562 24.512 1.00 65.12 107 ILE A O 1
ATOM 866 N N . SER A 1 108 ? -19.822 12.940 23.117 1.00 56.84 108 SER A N 1
ATOM 867 C CA . SER A 1 108 ? -21.172 12.419 22.845 1.00 56.84 108 SER A CA 1
ATOM 868 C C . SER A 1 108 ? -21.570 11.186 23.661 1.00 56.84 108 SER A C 1
ATOM 870 O O . SER A 1 108 ? -22.732 10.791 23.605 1.00 56.84 108 SER A O 1
ATOM 872 N N . GLY A 1 109 ? -20.651 10.590 24.429 1.00 57.38 109 GLY A N 1
ATOM 873 C CA . GLY A 1 109 ? -20.897 9.319 25.112 1.00 57.38 109 GLY A CA 1
ATOM 874 C C . GLY A 1 109 ? -21.072 8.161 24.118 1.00 57.38 109 GLY A C 1
ATOM 875 O O . GLY A 1 109 ? -21.508 8.331 22.980 1.00 57.38 109 GLY A O 1
ATOM 876 N N . LEU A 1 110 ? -20.705 6.951 24.537 1.00 55.66 110 LEU A N 1
ATOM 877 C CA . LEU A 1 110 ? -20.631 5.752 23.688 1.00 55.66 110 LEU A CA 1
ATOM 878 C C . LEU A 1 110 ? -21.940 5.403 22.934 1.00 55.66 110 LEU A C 1
ATOM 880 O O . LEU A 1 110 ? -21.902 4.632 21.980 1.00 55.66 110 LEU A O 1
ATOM 884 N N . GLU A 1 111 ? -23.084 5.961 23.346 1.00 55.47 111 GLU A N 1
ATOM 885 C CA . GLU A 1 111 ? -24.422 5.656 22.819 1.00 55.47 111 GLU A CA 1
ATOM 886 C C . GLU A 1 111 ? -24.732 6.281 21.447 1.00 55.47 111 GLU A C 1
ATOM 888 O O . GLU A 1 111 ? -25.535 5.717 20.706 1.00 55.47 111 GLU A O 1
ATOM 893 N N . VAL A 1 112 ? -24.083 7.384 21.047 1.00 52.19 112 VAL A N 1
ATOM 894 C CA . VAL A 1 112 ? -24.362 8.039 19.743 1.00 52.19 112 VAL A CA 1
ATOM 895 C C . VAL A 1 112 ? -23.415 7.571 18.626 1.00 52.19 112 VAL A C 1
ATOM 897 O O . VAL A 1 112 ? -23.747 7.665 17.444 1.00 52.19 112 VAL A O 1
ATOM 900 N N . LEU A 1 113 ? -22.259 6.984 18.963 1.00 50.22 113 LEU A N 1
ATOM 901 C CA . LEU A 1 113 ? -21.261 6.552 17.969 1.00 50.22 113 LEU A CA 1
ATOM 902 C C . LEU A 1 113 ? -21.745 5.383 17.085 1.00 50.22 113 LEU A C 1
ATOM 904 O O . LEU A 1 113 ? -21.287 5.235 15.952 1.00 50.22 113 LEU A O 1
ATOM 908 N N . GLY A 1 114 ? -22.696 4.583 17.581 1.00 52.31 114 GLY A N 1
ATOM 909 C CA . GLY A 1 114 ? -23.326 3.485 16.837 1.00 52.31 114 GLY A CA 1
ATOM 910 C C . GLY A 1 114 ? -24.350 3.923 15.781 1.00 52.31 114 GLY A C 1
ATOM 911 O O . GLY A 1 114 ? -24.788 3.085 15.003 1.00 52.31 114 GLY A O 1
ATOM 912 N N . GLY A 1 115 ? -24.734 5.207 15.744 1.00 51.94 115 GLY A N 1
ATOM 913 C CA . GLY A 1 115 ? -25.649 5.762 14.735 1.00 51.94 115 GLY A CA 1
ATOM 914 C C . GLY A 1 115 ? -24.955 6.449 13.552 1.00 51.94 115 GLY A C 1
ATOM 915 O O . GLY A 1 115 ? -25.629 6.826 12.598 1.00 51.94 115 GLY A O 1
ATOM 916 N N . TYR A 1 116 ? -23.630 6.627 13.616 1.00 42.31 116 TYR A N 1
ATOM 917 C CA . TYR A 1 116 ? -22.832 7.339 12.604 1.00 42.31 116 TYR A CA 1
ATOM 918 C C . TYR A 1 116 ? -21.831 6.447 11.845 1.00 42.31 116 TYR A C 1
ATOM 920 O O . TYR A 1 116 ? -21.146 6.944 10.949 1.00 42.31 116 TYR A O 1
ATOM 928 N N . THR A 1 117 ? -21.728 5.160 12.201 1.00 43.25 117 THR A N 1
ATOM 929 C CA . THR A 1 117 ? -20.940 4.149 11.465 1.00 43.25 117 THR A CA 1
ATOM 930 C C . THR A 1 117 ? -21.875 3.257 10.666 1.00 43.25 117 THR A C 1
ATOM 932 O O . THR A 1 117 ? -21.558 2.991 9.486 1.00 43.25 117 THR A O 1
#

pLDDT: mean 80.52, std 13.01, range [42.31, 93.81]